Protein AF-A0A671MN69-F1 (afdb_monomer_lite)

Radius of gyration: 13.23 Å; chains: 1; bounding box: 30×18×31 Å

Structure (mmCIF, N/CA/C/O backbone):
data_AF-A0A671MN69-F1
#
_entry.id   AF-A0A671MN69-F1
#
loop_
_atom_site.group_PDB
_atom_site.id
_atom_site.type_symbol
_atom_site.label_atom_id
_atom_site.label_alt_id
_atom_site.label_comp_id
_atom_site.label_asym_id
_atom_site.label_entity_id
_atom_site.label_seq_id
_atom_site.pdbx_PDB_ins_code
_atom_site.Cartn_x
_atom_site.Cartn_y
_atom_site.Cartn_z
_atom_site.occupancy
_atom_site.B_iso_or_equiv
_atom_site.auth_seq_id
_atom_site.auth_comp_id
_atom_site.auth_asym_id
_atom_site.auth_atom_id
_atom_site.pdbx_PDB_model_num
ATOM 1 N N . MET A 1 1 ? -3.054 -1.718 17.019 1.00 88.69 1 MET A N 1
ATOM 2 C CA . MET A 1 1 ? -2.928 -0.495 16.195 1.00 88.69 1 MET A CA 1
ATOM 3 C C . MET A 1 1 ? -4.216 -0.252 15.414 1.00 88.69 1 MET A C 1
ATOM 5 O O . MET A 1 1 ? -4.849 -1.221 14.994 1.00 88.69 1 MET A O 1
ATOM 9 N N . HIS A 1 2 ? -4.605 1.013 15.246 1.00 94.12 2 HIS A N 1
ATOM 10 C CA . HIS A 1 2 ? -5.816 1.424 14.528 1.00 94.12 2 HIS A CA 1
ATOM 11 C C . HIS A 1 2 ? -5.482 2.471 13.458 1.00 94.12 2 HIS A C 1
ATOM 13 O O . HIS A 1 2 ? -4.516 3.211 13.617 1.00 94.12 2 HIS A O 1
ATOM 19 N N . VAL A 1 3 ? -6.281 2.529 12.391 1.00 93.12 3 VAL A N 1
ATOM 20 C CA . VAL A 1 3 ? -6.232 3.578 11.360 1.00 93.12 3 VAL A CA 1
ATOM 21 C C . VAL A 1 3 ? -7.496 4.418 11.411 1.00 93.12 3 VAL A C 1
ATOM 23 O O . VAL A 1 3 ? -8.571 3.898 11.715 1.00 93.12 3 VAL A O 1
ATOM 26 N N . ILE A 1 4 ? -7.367 5.694 11.062 1.00 97.19 4 ILE A N 1
ATOM 27 C CA . ILE A 1 4 ? -8.508 6.570 10.809 1.00 97.19 4 ILE A CA 1
ATOM 28 C C . ILE A 1 4 ? -8.790 6.558 9.309 1.00 97.19 4 ILE A C 1
ATOM 30 O O . ILE A 1 4 ? -7.908 6.783 8.479 1.00 97.19 4 ILE A O 1
ATOM 34 N N . LYS A 1 5 ? -10.020 6.213 8.953 1.00 96.31 5 LYS A N 1
ATOM 35 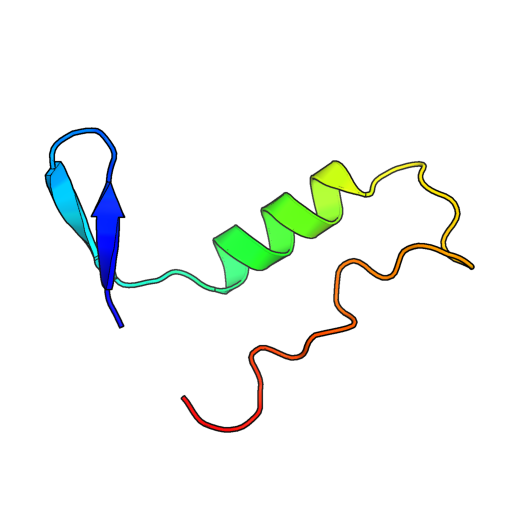C CA . LYS A 1 5 ? -10.516 6.165 7.581 1.00 96.31 5 LYS A CA 1
ATOM 36 C C . LYS A 1 5 ? -10.832 7.588 7.108 1.00 96.31 5 LYS A C 1
ATOM 38 O O . LYS A 1 5 ? -10.963 8.508 7.908 1.00 96.31 5 LYS A O 1
ATOM 43 N N . ARG A 1 6 ? -10.963 7.780 5.791 1.00 97.56 6 ARG A N 1
ATOM 44 C CA . ARG A 1 6 ? -11.239 9.107 5.197 1.00 97.56 6 ARG A CA 1
ATOM 45 C C . ARG A 1 6 ? -12.567 9.722 5.655 1.00 97.56 6 ARG A C 1
ATOM 47 O O . ARG A 1 6 ? -12.713 10.932 5.603 1.00 97.56 6 ARG A O 1
ATOM 54 N N . ASP A 1 7 ? -13.499 8.893 6.104 1.00 97.12 7 ASP A N 1
ATOM 55 C CA . ASP A 1 7 ? -14.783 9.290 6.688 1.00 97.12 7 ASP A CA 1
ATOM 56 C C . ASP A 1 7 ? -14.707 9.557 8.209 1.00 97.12 7 ASP A C 1
ATOM 58 O O . ASP A 1 7 ? -15.729 9.802 8.842 1.00 97.12 7 ASP A O 1
ATOM 62 N N . GLY A 1 8 ? -13.513 9.495 8.810 1.00 97.88 8 GLY A N 1
ATOM 63 C CA . GLY A 1 8 ? -13.281 9.716 10.238 1.00 97.88 8 GLY A CA 1
ATOM 64 C C . GLY A 1 8 ? -13.454 8.477 11.122 1.00 97.88 8 GLY A C 1
ATOM 65 O O . GLY A 1 8 ? -13.144 8.538 12.310 1.00 97.88 8 GLY A O 1
ATOM 66 N N . ARG A 1 9 ? -13.899 7.332 10.585 1.00 98.00 9 ARG A N 1
ATOM 67 C CA . ARG A 1 9 ? -14.055 6.101 11.378 1.00 98.00 9 ARG A CA 1
ATOM 68 C C . ARG A 1 9 ? -12.709 5.516 11.797 1.00 98.00 9 ARG A C 1
ATOM 70 O O . ARG A 1 9 ? -11.756 5.523 11.023 1.00 98.00 9 ARG A O 1
ATOM 77 N N . GLN A 1 10 ? -12.655 4.914 12.985 1.00 97.94 10 GLN A N 1
ATOM 78 C CA . GLN A 1 10 ? -11.485 4.176 13.462 1.00 97.94 10 GLN A CA 1
ATOM 79 C C . GLN A 1 10 ? -11.653 2.671 13.228 1.00 97.94 10 GLN A C 1
ATOM 81 O O . GLN A 1 10 ? -12.660 2.080 13.612 1.00 97.94 10 GLN A O 1
ATOM 86 N N . GLU A 1 11 ? -10.652 2.035 12.620 1.00 96.62 11 GLU A N 1
ATOM 87 C CA . GLU A 1 11 ? -10.665 0.596 12.330 1.00 96.62 11 GLU A CA 1
ATOM 88 C C . GLU A 1 11 ? -9.360 -0.074 12.755 1.00 96.62 11 GLU A C 1
ATOM 90 O O . GLU A 1 11 ? -8.295 0.547 12.759 1.00 96.62 11 GLU A O 1
ATOM 95 N N . ARG A 1 12 ? -9.424 -1.363 13.118 1.00 95.75 12 ARG A N 1
ATOM 96 C CA . ARG A 1 12 ? -8.223 -2.154 13.413 1.00 95.75 12 ARG A CA 1
ATOM 97 C C . ARG A 1 12 ? -7.358 -2.239 12.158 1.00 95.75 12 ARG A C 1
ATOM 99 O O . ARG A 1 12 ? -7.870 -2.465 11.062 1.00 95.75 12 ARG A O 1
ATOM 106 N N . VAL A 1 13 ? -6.047 -2.088 12.324 1.00 92.00 13 VAL A N 1
ATOM 107 C CA . VAL A 1 13 ? -5.110 -2.291 11.215 1.00 92.00 13 VAL A CA 1
ATOM 108 C C . VAL A 1 13 ? -5.221 -3.727 10.718 1.00 92.00 13 VAL A C 1
ATOM 110 O O . VAL A 1 13 ? -5.162 -4.671 11.505 1.00 92.00 13 VAL A O 1
ATOM 113 N N . MET A 1 14 ? -5.367 -3.875 9.405 1.00 89.00 14 MET A N 1
ATOM 114 C CA . MET A 1 14 ? -5.368 -5.159 8.712 1.00 89.00 14 MET A CA 1
ATOM 115 C C . MET A 1 14 ? -4.119 -5.224 7.833 1.00 89.00 14 MET A C 1
ATOM 117 O O . MET A 1 14 ? -4.154 -4.776 6.686 1.00 89.00 14 MET A O 1
ATOM 121 N N . PHE A 1 15 ? -3.017 -5.739 8.379 1.00 85.94 15 PHE A N 1
ATOM 122 C CA . PHE A 1 15 ? -1.720 -5.771 7.695 1.00 85.94 15 PHE A CA 1
ATOM 123 C C . PHE A 1 15 ? -1.776 -6.538 6.375 1.00 85.94 15 PHE A C 1
ATOM 125 O O . PHE A 1 15 ? -1.343 -6.009 5.358 1.00 85.94 15 PHE A O 1
ATOM 132 N N . ASP A 1 16 ? -2.443 -7.692 6.340 1.00 87.56 16 ASP A N 1
ATOM 133 C CA . ASP A 1 16 ? -2.584 -8.494 5.116 1.00 87.56 16 ASP A CA 1
ATOM 134 C C . ASP A 1 16 ? -3.235 -7.709 3.970 1.00 87.56 16 ASP A C 1
ATOM 136 O O . ASP A 1 16 ? -2.841 -7.821 2.807 1.00 87.56 16 ASP A O 1
ATOM 140 N N . LYS A 1 17 ? -4.217 -6.853 4.293 1.00 89.31 17 LYS A N 1
ATOM 141 C CA . LYS A 1 17 ? -4.864 -5.989 3.296 1.00 89.31 17 LYS A CA 1
ATOM 142 C C . LYS A 1 17 ? -3.917 -4.911 2.784 1.00 89.31 17 LYS A C 1
ATOM 144 O O . LYS A 1 17 ? -4.033 -4.532 1.624 1.00 89.31 17 LYS A O 1
ATOM 149 N N . ILE A 1 18 ? -3.011 -4.410 3.618 1.00 88.81 18 ILE A N 1
ATOM 150 C CA . ILE A 1 18 ? -2.002 -3.425 3.217 1.00 88.81 18 ILE A CA 1
ATOM 151 C C . ILE A 1 18 ? -0.979 -4.106 2.302 1.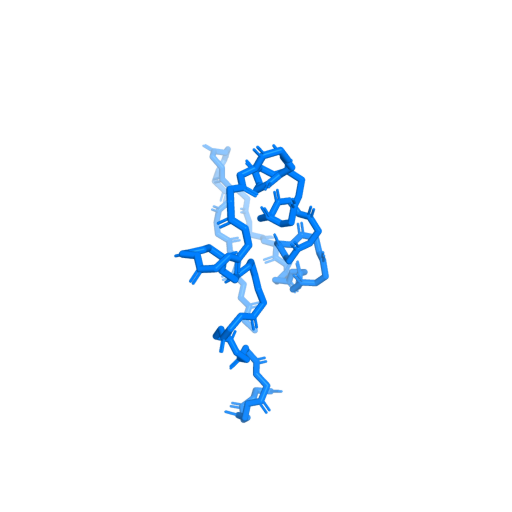00 88.81 18 ILE A C 1
ATOM 153 O O . ILE A 1 18 ? -0.805 -3.671 1.163 1.00 88.81 18 ILE A O 1
ATOM 157 N N . THR A 1 19 ? -0.407 -5.229 2.739 1.00 88.44 19 THR A N 1
ATOM 158 C CA . THR A 1 19 ? 0.587 -6.003 1.984 1.00 88.44 19 THR A CA 1
ATOM 159 C C . THR A 1 19 ? 0.047 -6.446 0.626 1.00 88.44 19 THR A C 1
ATOM 161 O O . THR A 1 19 ? 0.674 -6.195 -0.400 1.00 88.44 19 THR A O 1
ATOM 164 N N . SER A 1 20 ? -1.168 -7.005 0.574 1.00 89.69 20 SER A N 1
ATOM 165 C CA . SER A 1 20 ? -1.786 -7.430 -0.690 1.00 89.69 20 SER A CA 1
ATOM 166 C C . SER A 1 20 ? -2.002 -6.269 -1.669 1.00 89.69 20 SER A C 1
ATOM 168 O O . SER A 1 20 ? -1.901 -6.446 -2.884 1.00 89.69 20 SER A O 1
ATOM 170 N N . ARG A 1 21 ? -2.298 -5.059 -1.176 1.00 91.81 21 ARG A N 1
ATOM 171 C CA . ARG A 1 21 ? -2.472 -3.876 -2.034 1.00 91.81 21 ARG A CA 1
ATOM 172 C C . ARG A 1 21 ? -1.138 -3.380 -2.581 1.00 91.81 21 ARG A C 1
ATOM 174 O O . ARG A 1 21 ? -1.089 -3.064 -3.764 1.00 91.81 21 ARG A O 1
ATOM 181 N N . ILE A 1 22 ? -0.089 -3.354 -1.759 1.00 89.94 22 ILE A N 1
ATOM 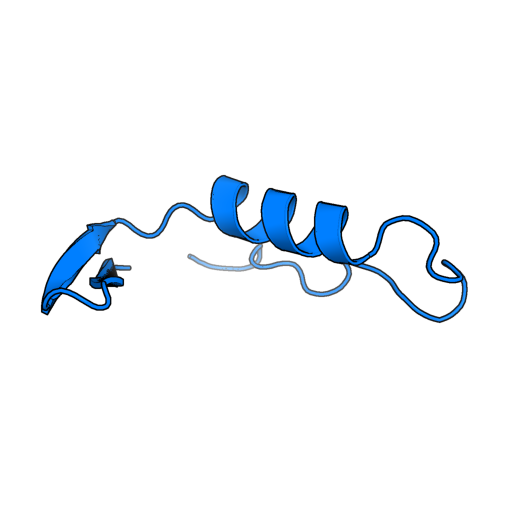182 C CA . ILE A 1 22 ? 1.267 -2.984 -2.190 1.00 89.94 22 ILE A CA 1
ATOM 183 C C . ILE A 1 22 ? 1.757 -3.962 -3.262 1.00 89.94 22 ILE A C 1
ATOM 185 O O . ILE A 1 22 ? 2.123 -3.531 -4.349 1.00 89.94 22 ILE A O 1
ATOM 189 N N . GLN A 1 23 ? 1.637 -5.272 -3.023 1.00 90.19 23 GLN A N 1
ATOM 190 C CA . GLN A 1 23 ? 1.990 -6.303 -4.007 1.00 90.19 23 GLN A CA 1
ATOM 191 C C . GLN A 1 23 ? 1.295 -6.085 -5.354 1.00 90.19 23 GLN A C 1
ATOM 193 O O . GLN A 1 23 ? 1.951 -6.120 -6.390 1.00 90.19 23 GLN A O 1
ATOM 198 N N . LYS A 1 24 ? -0.016 -5.805 -5.344 1.00 92.12 24 LYS A N 1
ATOM 199 C CA . LYS A 1 24 ? -0.789 -5.532 -6.567 1.00 92.12 24 LYS A CA 1
ATOM 200 C C . LYS A 1 24 ? -0.318 -4.292 -7.321 1.00 92.12 24 LYS A C 1
ATOM 202 O O . LYS A 1 24 ? -0.351 -4.292 -8.545 1.00 92.12 24 LYS A O 1
ATOM 207 N N . LEU A 1 25 ? 0.093 -3.241 -6.613 1.00 92.75 25 LEU A N 1
ATOM 208 C CA . LEU A 1 25 ? 0.636 -2.031 -7.240 1.00 92.75 25 LEU A CA 1
ATOM 209 C C . LEU A 1 25 ? 2.007 -2.279 -7.876 1.00 92.75 25 LEU A C 1
ATOM 211 O O . LEU A 1 25 ? 2.362 -1.594 -8.829 1.00 92.75 25 LEU A O 1
ATOM 215 N N . CYS A 1 26 ? 2.750 -3.267 -7.379 1.00 92.62 26 CYS A N 1
ATOM 216 C CA . CYS A 1 26 ? 4.054 -3.639 -7.913 1.00 92.62 26 CYS A CA 1
ATOM 217 C C . CYS A 1 26 ? 3.994 -4.653 -9.067 1.00 92.62 26 CYS A C 1
ATOM 219 O O . CYS A 1 26 ? 5.039 -5.062 -9.572 1.00 92.62 26 CYS A O 1
ATOM 221 N N . TYR A 1 27 ? 2.805 -5.071 -9.509 1.00 93.31 27 TYR A N 1
ATOM 222 C CA . TYR A 1 27 ? 2.680 -5.987 -10.642 1.00 93.31 27 TYR A CA 1
ATOM 223 C C . TYR A 1 27 ? 3.273 -5.384 -11.920 1.00 93.31 27 TYR A C 1
ATOM 225 O O . TYR A 1 27 ? 2.952 -4.262 -12.302 1.00 93.31 27 TYR A O 1
ATOM 233 N N . GLY A 1 28 ? 4.132 -6.158 -12.589 1.00 92.00 28 GLY A N 1
ATOM 234 C CA . GLY A 1 28 ? 4.806 -5.747 -13.823 1.00 92.00 28 GLY A CA 1
ATOM 235 C C . GLY A 1 28 ? 5.993 -4.800 -13.622 1.00 92.00 28 GLY A C 1
ATOM 236 O O . GLY A 1 28 ? 6.606 -4.402 -14.609 1.00 92.00 28 GLY A O 1
ATOM 237 N N . LEU A 1 29 ? 6.341 -4.450 -12.378 1.00 93.62 29 LEU A N 1
ATOM 238 C CA . LEU A 1 29 ? 7.578 -3.727 -12.091 1.00 93.62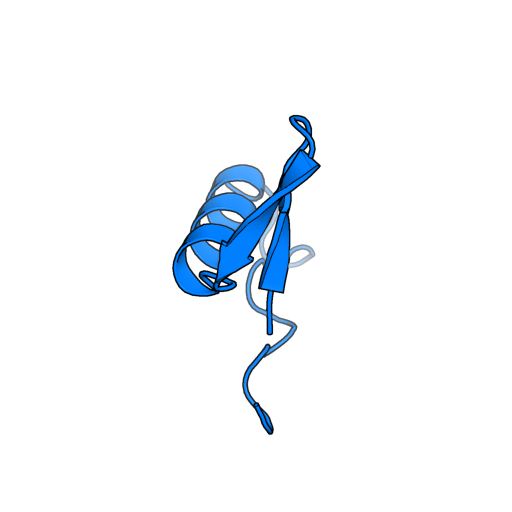 29 LEU A CA 1
ATOM 239 C C . LEU A 1 29 ? 8.777 -4.678 -12.130 1.00 93.62 29 LEU A C 1
ATOM 241 O O . LEU A 1 29 ? 8.651 -5.870 -11.850 1.00 93.62 29 LEU A O 1
ATOM 245 N N . ASN A 1 30 ? 9.948 -4.139 -12.470 1.00 93.19 30 ASN A N 1
ATOM 246 C CA . ASN A 1 30 ? 11.180 -4.916 -12.452 1.00 93.19 30 ASN A CA 1
ATOM 247 C C . ASN A 1 30 ? 11.528 -5.307 -11.003 1.00 93.19 30 ASN A C 1
ATOM 249 O O . ASN A 1 30 ? 11.816 -4.449 -10.166 1.00 93.19 30 ASN A O 1
ATOM 253 N N . THR A 1 31 ? 11.519 -6.612 -10.734 1.00 88.81 31 THR A N 1
ATOM 254 C CA . THR A 1 31 ? 11.749 -7.205 -9.411 1.00 88.81 31 THR A CA 1
ATOM 255 C C . THR A 1 31 ? 13.189 -7.081 -8.921 1.00 88.81 31 THR A C 1
ATOM 257 O O . THR A 1 31 ? 13.436 -7.284 -7.740 1.00 88.81 31 THR A O 1
ATOM 260 N N . GLU A 1 32 ? 14.142 -6.726 -9.787 1.00 91.38 32 GLU A N 1
ATOM 261 C CA . GLU A 1 32 ? 15.512 -6.399 -9.366 1.00 91.38 32 GLU A CA 1
ATOM 262 C C . GLU A 1 32 ? 15.577 -5.074 -8.594 1.00 91.38 32 GLU A C 1
ATOM 264 O O . GLU A 1 32 ? 16.465 -4.882 -7.767 1.00 91.38 32 GLU A O 1
ATOM 269 N N . PHE A 1 33 ? 14.630 -4.164 -8.850 1.00 89.75 33 PHE A N 1
ATOM 270 C CA . PHE A 1 33 ? 14.599 -2.828 -8.247 1.00 89.75 33 PHE A CA 1
ATOM 271 C C . PHE A 1 33 ? 13.427 -2.619 -7.286 1.00 89.75 33 PHE A C 1
ATOM 273 O O . PHE A 1 33 ? 13.443 -1.667 -6.507 1.00 89.75 33 PHE A O 1
ATOM 280 N N . VAL A 1 34 ? 12.398 -3.470 -7.344 1.00 88.38 34 VAL A N 1
ATOM 281 C CA . VAL A 1 34 ? 11.184 -3.328 -6.536 1.00 88.38 34 VAL A CA 1
ATOM 282 C C . VAL A 1 34 ? 10.860 -4.631 -5.820 1.00 88.38 34 VAL A C 1
ATOM 284 O O . VAL A 1 34 ? 10.402 -5.590 -6.437 1.00 88.38 34 VAL A O 1
ATOM 287 N N . ASP A 1 35 ? 11.013 -4.621 -4.497 1.00 85.00 35 ASP A N 1
ATOM 288 C CA . ASP A 1 35 ? 10.532 -5.683 -3.619 1.00 85.00 35 ASP A CA 1
ATOM 289 C C . ASP A 1 35 ? 9.315 -5.184 -2.811 1.00 85.00 35 ASP A C 1
ATOM 291 O O . ASP A 1 35 ? 9.481 -4.411 -1.859 1.00 85.00 35 ASP A O 1
ATOM 295 N N . PRO A 1 36 ? 8.088 -5.624 -3.157 1.00 77.00 36 PRO A N 1
ATOM 296 C CA . PRO A 1 36 ? 6.860 -5.211 -2.480 1.00 77.00 36 PRO A CA 1
ATOM 297 C C . PRO A 1 36 ? 6.743 -5.683 -1.022 1.00 77.00 36 PRO A C 1
ATOM 299 O O . PRO A 1 36 ? 5.811 -5.260 -0.335 1.00 77.00 36 PRO A O 1
ATOM 302 N N . VAL A 1 37 ? 7.624 -6.575 -0.558 1.00 71.94 37 VAL A N 1
ATOM 303 C CA . VAL A 1 37 ? 7.571 -7.205 0.774 1.00 71.94 37 VAL A CA 1
ATOM 304 C C . VAL A 1 37 ? 8.857 -6.962 1.586 1.00 71.94 37 VAL A C 1
ATOM 306 O O . VAL A 1 37 ? 8.900 -7.309 2.762 1.00 71.94 37 VAL A O 1
ATOM 309 N N . SER A 1 38 ? 9.862 -6.293 1.009 1.00 63.25 38 SER A N 1
ATOM 310 C CA . SER A 1 38 ? 11.190 -6.047 1.613 1.00 63.25 38 SER A CA 1
ATOM 311 C C . SER A 1 38 ? 11.169 -5.491 3.038 1.00 63.25 38 SER A C 1
ATOM 313 O O . SER A 1 38 ? 12.029 -5.827 3.851 1.00 63.25 38 SER A O 1
ATOM 315 N N . TYR A 1 39 ? 10.187 -4.657 3.371 1.00 54.81 39 TYR A N 1
ATOM 316 C CA . TYR A 1 39 ? 10.020 -4.151 4.727 1.00 54.81 39 TYR A CA 1
ATOM 317 C C . TYR A 1 39 ? 9.022 -5.021 5.483 1.00 54.81 39 TYR A C 1
ATOM 319 O O . TYR A 1 39 ? 7.827 -4.727 5.548 1.00 54.81 39 TYR A O 1
ATOM 327 N N . GLU A 1 40 ? 9.547 -6.095 6.075 1.00 53.59 40 GLU A N 1
ATOM 328 C CA . GLU A 1 40 ? 8.903 -6.848 7.145 1.00 53.59 40 GLU A CA 1
ATOM 329 C C . GLU A 1 40 ? 8.279 -5.877 8.159 1.00 53.59 40 GLU A C 1
ATOM 331 O O . GLU A 1 40 ? 8.934 -5.377 9.075 1.00 53.59 40 GLU A O 1
ATOM 336 N N . MET A 1 41 ? 6.958 -5.701 8.097 1.00 58.06 41 MET A N 1
ATOM 337 C CA . MET A 1 41 ? 6.154 -5.332 9.267 1.00 58.06 41 MET A CA 1
ATOM 338 C C . MET A 1 41 ? 6.082 -6.527 10.241 1.00 58.06 41 MET A C 1
ATOM 340 O O . MET A 1 41 ? 5.011 -6.900 10.716 1.00 58.06 41 MET A O 1
ATOM 344 N N . HIS A 1 42 ? 7.223 -7.187 10.467 1.00 53.22 42 HIS A N 1
ATOM 345 C CA . HIS A 1 42 ? 7.331 -8.466 11.156 1.00 53.22 42 HIS A CA 1
ATOM 346 C C . HIS A 1 42 ? 8.581 -8.599 12.025 1.00 53.22 42 HIS A C 1
ATOM 348 O O . HIS A 1 42 ? 9.137 -9.680 12.178 1.00 53.22 42 HIS A O 1
ATOM 354 N N . LYS A 1 43 ? 8.963 -7.520 12.710 1.00 42.69 43 LYS A N 1
ATOM 355 C CA . LYS A 1 43 ? 9.559 -7.660 14.041 1.00 42.69 43 LYS A CA 1
ATOM 356 C C . LYS A 1 43 ? 8.900 -6.674 14.999 1.00 42.69 43 LYS A C 1
ATOM 358 O O . LYS A 1 43 ? 9.212 -5.490 14.982 1.00 42.69 43 LYS A O 1
ATOM 363 N N . ASN A 1 44 ? 8.032 -7.210 15.858 1.00 43.28 44 ASN A N 1
ATOM 364 C CA . ASN A 1 44 ? 7.511 -6.606 17.093 1.00 43.28 44 ASN A CA 1
ATOM 365 C C . ASN A 1 44 ? 6.256 -5.715 16.994 1.00 43.28 44 ASN A C 1
ATOM 367 O O . ASN A 1 44 ? 6.273 -4.575 17.459 1.00 43.28 44 ASN A O 1
ATOM 371 N N . MET A 1 45 ? 5.133 -6.257 16.509 1.00 46.75 45 MET A N 1
ATOM 372 C CA . MET A 1 4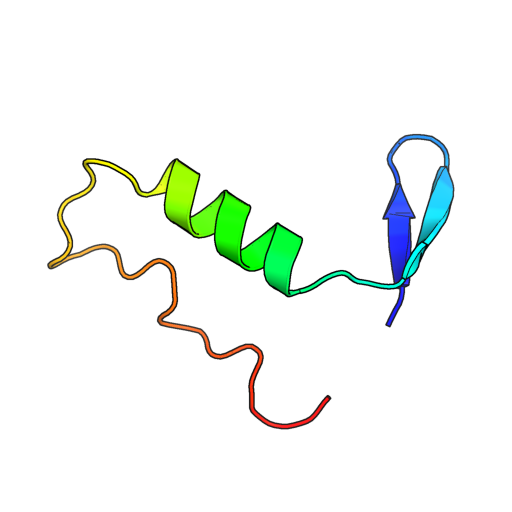5 ? 3.811 -5.787 16.958 1.00 46.75 45 MET A CA 1
ATOM 373 C C . MET A 1 45 ? 2.863 -6.942 17.252 1.00 46.75 45 MET A C 1
ATOM 375 O O . MET A 1 45 ? 2.934 -7.948 16.5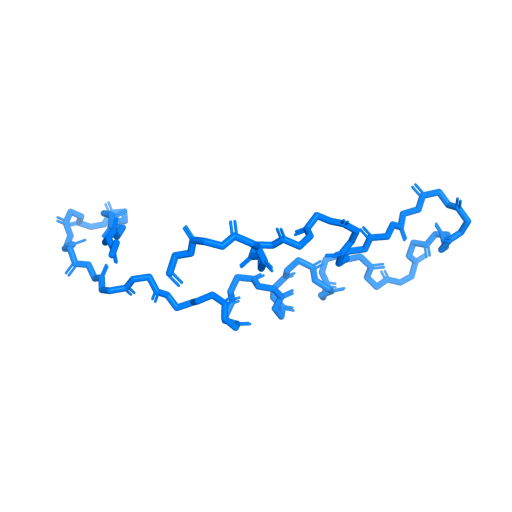15 1.00 46.75 45 MET A O 1
#

Sequence (45 aa):
MHVIKRDGRQERVMFDKITSRIQKLCYGLNTEFVDPVSYEMHKNM

InterPro domains:
  IPR005144 ATP-cone domain [PF03477] (1-40)
  IPR005144 ATP-cone domain [PS51161] (1-45)
  IPR008926 Ribonucleotide reductase R1 subunit, N-terminal [SSF48168] (6-41)

pLDDT: mean 84.23, std 16.03, range [42.69, 98.0]

Organism: NCBI:txid1608454

Secondary structure (DSSP, 8-state):
-EEE-TTS-EEE--HHHHHHHHHHHTTTS-TTT--TT-S-S-S--

Foldseek 3Di:
DWDQDPVRDIDDDDVVVVLVVLVVVCPPPDPVPDDSCVDPPPDDD